Protein AF-A0A2Z5G236-F1 (afdb_monomer)

Structure (mmCIF, N/CA/C/O backbone):
data_AF-A0A2Z5G236-F1
#
_entry.id   AF-A0A2Z5G236-F1
#
loop_
_atom_site.group_PDB
_atom_site.id
_atom_site.type_symbol
_atom_site.label_atom_id
_atom_site.label_alt_id
_atom_site.label_comp_id
_atom_site.label_asym_id
_atom_site.label_entity_id
_atom_site.label_seq_id
_atom_site.pdbx_PDB_ins_code
_atom_site.Cartn_x
_atom_site.Cartn_y
_atom_site.Cartn_z
_atom_site.occupancy
_atom_site.B_iso_or_equiv
_atom_site.auth_seq_id
_atom_site.auth_comp_id
_atom_site.auth_asym_id
_atom_site.auth_atom_id
_atom_site.pdbx_PDB_model_num
ATOM 1 N N . MET A 1 1 ? -16.925 3.786 2.948 1.00 85.88 1 MET A N 1
ATOM 2 C CA . MET A 1 1 ? -15.520 3.953 2.502 1.00 85.88 1 MET A CA 1
ATOM 3 C C . MET A 1 1 ? -15.167 5.433 2.520 1.00 85.88 1 MET A C 1
ATOM 5 O O . MET A 1 1 ? -16.034 6.243 2.224 1.00 85.88 1 MET A O 1
ATOM 9 N N . GLN A 1 2 ? -13.935 5.780 2.896 1.00 96.25 2 GLN A N 1
ATOM 10 C CA . GLN A 1 2 ? -13.433 7.158 2.969 1.00 96.25 2 GLN A CA 1
ATOM 11 C C . GLN A 1 2 ? -12.068 7.262 2.281 1.00 96.25 2 GLN A C 1
ATOM 13 O O . GLN A 1 2 ? -11.315 6.287 2.248 1.00 96.25 2 GLN A O 1
ATOM 18 N N . VAL A 1 3 ? -11.735 8.453 1.780 1.00 97.25 3 VAL A N 1
ATOM 19 C CA . VAL A 1 3 ? -10.422 8.764 1.202 1.00 97.25 3 VAL A CA 1
ATOM 20 C C . VAL A 1 3 ? -9.886 10.036 1.849 1.00 97.25 3 VAL A C 1
ATOM 22 O O . VAL A 1 3 ? -10.599 11.033 1.938 1.00 97.25 3 VAL A O 1
ATOM 25 N N . LYS A 1 4 ? -8.636 9.999 2.312 1.00 97.62 4 LYS A N 1
ATOM 26 C CA . LYS A 1 4 ? -7.920 11.159 2.857 1.00 97.62 4 LYS A CA 1
ATOM 27 C C . LYS A 1 4 ? -6.718 11.460 1.974 1.00 97.62 4 LYS A C 1
ATOM 29 O O . LYS A 1 4 ? -5.851 10.606 1.827 1.00 97.62 4 LYS A O 1
ATOM 34 N N . ILE A 1 5 ? -6.668 12.656 1.397 1.00 97.31 5 ILE A N 1
ATOM 35 C CA . ILE A 1 5 ? -5.561 13.099 0.541 1.00 97.31 5 ILE A CA 1
ATOM 36 C C . ILE A 1 5 ? -4.544 13.875 1.380 1.00 97.31 5 ILE A C 1
ATOM 38 O O . ILE A 1 5 ? -4.915 14.664 2.249 1.00 97.31 5 ILE A O 1
ATOM 42 N N . THR A 1 6 ? -3.254 13.649 1.149 1.00 93.75 6 THR A N 1
ATOM 43 C CA . THR A 1 6 ? -2.163 14.377 1.812 1.00 93.75 6 THR A CA 1
ATOM 44 C C . THR A 1 6 ? -1.019 14.573 0.827 1.00 93.75 6 THR A C 1
ATOM 46 O O . THR A 1 6 ? -0.289 13.634 0.512 1.00 93.75 6 THR A O 1
ATOM 49 N N . GLY A 1 7 ? -0.874 15.795 0.309 1.00 94.31 7 GLY A N 1
ATOM 50 C CA . GLY A 1 7 ? 0.089 16.088 -0.752 1.00 94.31 7 GLY A CA 1
ATOM 51 C C . GLY A 1 7 ? -0.177 15.235 -1.996 1.00 94.31 7 GLY A C 1
ATOM 52 O O . GLY A 1 7 ? -1.279 15.259 -2.537 1.00 94.31 7 GLY A O 1
ATOM 53 N N . LYS A 1 8 ? 0.823 14.455 -2.423 1.00 94.06 8 LYS A N 1
ATOM 54 C CA . LYS A 1 8 ? 0.735 13.529 -3.570 1.00 94.06 8 LYS A CA 1
ATOM 55 C C . LYS A 1 8 ? 0.254 12.121 -3.187 1.00 94.06 8 LYS A C 1
ATOM 57 O O . LYS A 1 8 ? 0.357 11.195 -3.988 1.00 94.06 8 LYS A O 1
ATOM 62 N N . HIS A 1 9 ? -0.229 11.938 -1.962 1.00 94.25 9 HIS A N 1
ATOM 63 C CA . HIS A 1 9 ? -0.591 10.637 -1.404 1.00 94.25 9 HIS A CA 1
ATOM 64 C C . HIS A 1 9 ? -2.078 10.573 -1.067 1.00 94.25 9 HIS A C 1
ATOM 66 O O . HIS A 1 9 ? -2.717 11.595 -0.806 1.00 94.25 9 HIS A O 1
ATOM 72 N N . ALA A 1 10 ? -2.617 9.358 -1.008 1.00 96.69 10 ALA A N 1
ATOM 73 C CA . ALA A 1 10 ? -3.971 9.113 -0.528 1.00 96.69 10 ALA A CA 1
ATOM 74 C C . ALA A 1 10 ? -3.994 7.936 0.446 1.00 96.69 10 ALA A C 1
ATOM 76 O O . ALA A 1 10 ? -3.334 6.928 0.218 1.00 96.69 10 ALA A O 1
ATOM 77 N N . ALA A 1 11 ? -4.786 8.041 1.507 1.00 96.25 11 ALA A N 1
ATOM 78 C CA . ALA A 1 11 ? -5.139 6.9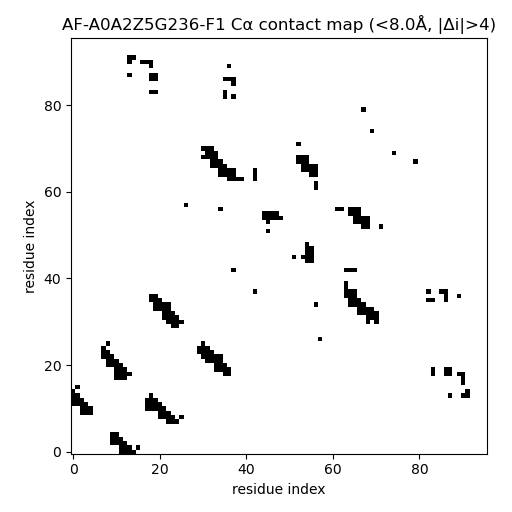37 2.386 1.00 96.25 11 ALA A CA 1
ATOM 79 C C . ALA A 1 11 ? -6.593 6.531 2.129 1.00 96.25 11 ALA A C 1
ATOM 81 O O . ALA A 1 11 ? -7.485 7.382 2.124 1.00 96.25 11 ALA A O 1
ATOM 82 N N . PHE A 1 12 ? -6.837 5.235 1.960 1.00 97.00 12 PHE A N 1
ATOM 83 C CA . PHE A 1 12 ? -8.163 4.656 1.764 1.00 97.00 12 PHE A CA 1
ATOM 84 C C . PHE A 1 12 ? -8.590 3.920 3.026 1.00 97.00 12 PHE A C 1
ATOM 86 O O . PHE A 1 12 ? -7.848 3.082 3.549 1.00 97.00 12 PHE A O 1
ATOM 93 N N . LEU A 1 13 ? 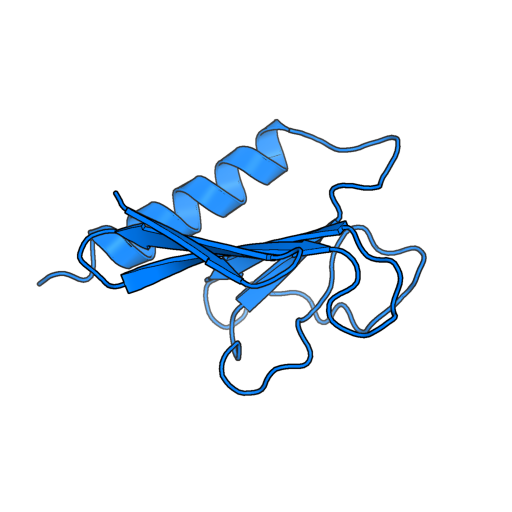-9.786 4.235 3.521 1.00 96.12 13 LEU A N 1
ATOM 94 C CA . LEU A 1 13 ? -10.285 3.741 4.796 1.00 96.12 13 LEU A CA 1
ATOM 95 C C . LEU A 1 13 ? -11.647 3.057 4.658 1.00 96.12 13 LEU A C 1
ATOM 97 O O . LEU A 1 13 ? -12.519 3.483 3.893 1.00 96.12 13 LEU A O 1
ATOM 101 N N . VAL A 1 14 ? -11.835 2.020 5.466 1.00 95.44 14 VAL A N 1
ATOM 102 C CA . VAL A 1 14 ? -13.112 1.350 5.720 1.00 95.44 14 VAL A CA 1
ATOM 103 C C . VAL A 1 14 ? -13.360 1.401 7.222 1.00 95.44 14 VAL A C 1
ATOM 105 O O . VAL A 1 14 ? -12.453 1.112 7.995 1.00 95.44 14 VAL A O 1
ATOM 108 N N . ASP A 1 15 ? -14.529 1.890 7.631 1.00 92.75 15 ASP A N 1
ATOM 109 C CA . ASP A 1 15 ? -14.910 2.061 9.043 1.00 92.75 15 ASP A CA 1
ATOM 110 C C . ASP A 1 15 ? -13.837 2.758 9.898 1.00 92.75 15 ASP A C 1
ATOM 112 O O . ASP A 1 15 ? -13.487 2.335 10.996 1.00 92.75 15 ASP A O 1
ATOM 116 N N . GLY A 1 16 ? -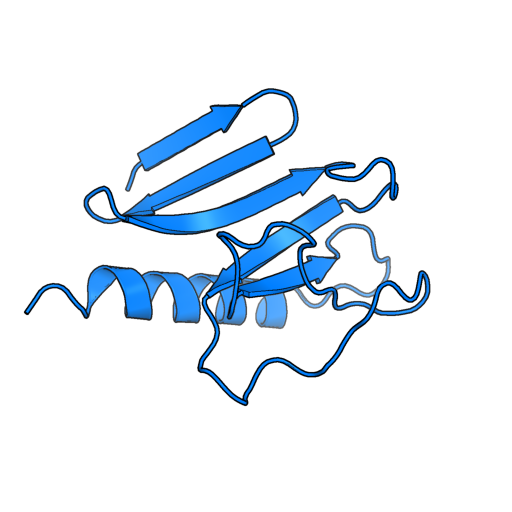13.244 3.822 9.345 1.00 92.94 16 GLY A N 1
ATOM 117 C CA . GLY A 1 16 ? -12.183 4.600 9.994 1.00 92.94 16 GLY A CA 1
ATOM 118 C C . GLY A 1 16 ? -10.802 3.929 10.030 1.00 92.94 16 GLY A C 1
ATOM 119 O O . GLY A 1 16 ? -9.838 4.567 10.451 1.00 92.94 16 GLY A O 1
ATOM 120 N N . LYS A 1 17 ? -10.662 2.688 9.548 1.00 92.19 17 LYS A N 1
ATOM 121 C CA . LYS A 1 17 ? -9.400 1.936 9.484 1.00 92.19 17 LYS A CA 1
ATOM 122 C C . LYS A 1 17 ? -8.781 2.038 8.091 1.00 92.19 17 LYS A C 1
ATOM 124 O O . LYS A 1 17 ? -9.420 1.698 7.096 1.00 92.19 17 LYS A O 1
ATOM 129 N N . THR A 1 18 ? -7.519 2.458 8.000 1.00 94.88 18 THR A N 1
ATOM 130 C CA . THR A 1 18 ? -6.803 2.485 6.715 1.00 94.88 18 THR A CA 1
ATOM 131 C C . THR A 1 18 ? -6.492 1.075 6.229 1.00 94.88 18 THR A C 1
ATOM 133 O O . THR A 1 18 ? -5.893 0.280 6.957 1.00 94.88 18 THR A O 1
ATOM 136 N N . PHE A 1 19 ? -6.851 0.783 4.980 1.00 94.44 19 PHE A N 1
ATOM 137 C CA . PHE A 1 19 ? -6.560 -0.491 4.321 1.00 94.44 19 PHE A CA 1
ATOM 138 C C . PHE A 1 19 ? -5.627 -0.346 3.113 1.00 94.44 19 PHE A C 1
ATOM 140 O O . PHE A 1 19 ? -4.992 -1.324 2.728 1.00 94.44 19 PHE A O 1
ATOM 147 N N . ALA A 1 20 ? -5.495 0.838 2.519 1.00 96.00 20 ALA A N 1
ATOM 148 C CA . ALA A 1 20 ? -4.537 1.063 1.442 1.00 96.00 20 ALA A CA 1
ATOM 149 C C . ALA A 1 20 ? -3.978 2.486 1.477 1.00 96.00 20 ALA A C 1
ATOM 151 O O . ALA A 1 20 ? -4.662 3.416 1.909 1.00 96.00 20 ALA A O 1
ATOM 152 N N . TYR A 1 21 ? -2.758 2.649 0.975 1.00 95.38 21 TYR A N 1
ATOM 153 C CA . TYR A 1 21 ? -2.177 3.947 0.650 1.00 95.38 21 TYR A CA 1
ATOM 154 C C . TYR A 1 21 ? -1.801 3.991 -0.824 1.00 95.38 21 TYR A C 1
ATOM 156 O O . TYR A 1 21 ? -1.162 3.066 -1.310 1.00 95.38 21 TYR A O 1
ATOM 164 N N . TYR A 1 22 ? -2.138 5.076 -1.511 1.00 95.69 22 TYR A N 1
ATOM 165 C CA . TYR A 1 22 ? -1.475 5.469 -2.749 1.00 95.69 22 TYR A CA 1
ATOM 166 C C . TYR A 1 22 ? -0.287 6.363 -2.400 1.00 95.69 22 TYR A C 1
ATOM 168 O O . TYR A 1 22 ? -0.444 7.363 -1.692 1.00 95.69 22 TYR A O 1
ATOM 176 N N . LEU A 1 23 ? 0.889 6.002 -2.903 1.00 92.62 23 LEU A N 1
ATOM 177 C CA . LEU A 1 23 ? 2.142 6.705 -2.693 1.00 92.62 23 LEU A CA 1
ATOM 178 C C . LEU A 1 23 ? 2.712 7.149 -4.041 1.00 92.62 23 LEU A C 1
ATOM 180 O O . LEU A 1 23 ? 2.725 6.375 -4.988 1.00 92.62 23 LEU A O 1
ATOM 184 N N . SER A 1 24 ? 3.198 8.385 -4.112 1.00 92.75 24 SER A N 1
ATOM 185 C CA . SER A 1 24 ? 3.885 8.934 -5.276 1.00 92.75 24 SER A CA 1
ATOM 186 C C . SER A 1 24 ? 5.110 9.673 -4.774 1.00 92.75 24 SER A C 1
ATOM 188 O O . SER A 1 24 ? 4.963 10.739 -4.180 1.00 92.75 24 SER A O 1
ATOM 190 N N . ASP A 1 25 ? 6.287 9.108 -5.018 1.00 89.50 25 ASP A N 1
ATOM 191 C CA . ASP A 1 25 ? 7.574 9.659 -4.593 1.00 89.50 25 ASP A CA 1
ATOM 192 C C . ASP A 1 25 ? 7.638 9.900 -3.071 1.00 89.50 25 ASP A C 1
ATOM 194 O O . ASP A 1 25 ? 8.050 10.950 -2.588 1.00 89.50 25 ASP A O 1
ATOM 198 N N . TYR A 1 26 ? 7.145 8.933 -2.287 1.00 83.12 26 TYR A N 1
ATOM 199 C CA . TYR A 1 26 ? 6.977 9.093 -0.835 1.00 83.12 26 TYR A CA 1
ATOM 200 C C . TYR A 1 26 ? 8.308 9.230 -0.086 1.00 83.12 26 TYR A C 1
ATOM 202 O O . TYR A 1 26 ? 8.347 9.846 0.977 1.00 83.12 26 TYR A O 1
ATOM 210 N N . GLN A 1 27 ? 9.390 8.671 -0.632 1.00 80.44 27 GLN A N 1
ATOM 211 C CA . GLN A 1 27 ? 10.719 8.708 -0.013 1.00 80.44 27 GLN A CA 1
ATOM 212 C C . GLN A 1 27 ? 11.743 9.510 -0.831 1.00 80.44 27 GLN A C 1
ATOM 214 O O . GLN A 1 27 ? 12.934 9.425 -0.544 1.00 80.44 27 GLN A O 1
ATOM 219 N N . GLY A 1 28 ? 11.319 10.246 -1.866 1.00 84.75 28 GLY A N 1
ATOM 220 C CA . GLY A 1 28 ? 12.253 10.743 -2.885 1.00 84.75 28 GLY A CA 1
ATOM 221 C C . GLY A 1 28 ? 12.818 9.614 -3.762 1.00 84.75 28 GLY A C 1
ATOM 222 O O . GLY A 1 28 ? 13.888 9.755 -4.351 1.00 84.75 28 GLY A O 1
ATOM 223 N N . ASP A 1 29 ? 12.143 8.460 -3.782 1.00 82.19 29 ASP A N 1
ATOM 224 C CA . ASP A 1 29 ? 12.528 7.240 -4.492 1.00 82.19 29 ASP A CA 1
ATOM 225 C C . ASP A 1 29 ? 11.950 7.165 -5.916 1.00 82.19 29 ASP A C 1
ATOM 227 O O . ASP A 1 29 ? 12.242 6.222 -6.656 1.00 82.19 29 ASP A O 1
ATOM 231 N N . GLY A 1 30 ? 11.126 8.141 -6.313 1.00 87.88 30 GLY A N 1
ATOM 232 C CA . GLY A 1 30 ? 10.450 8.186 -7.608 1.00 87.88 30 GLY A CA 1
ATOM 233 C C . GLY A 1 30 ? 9.396 7.093 -7.803 1.00 87.88 30 GLY A C 1
ATOM 234 O O . GLY A 1 30 ? 8.917 6.905 -8.920 1.00 87.88 30 GLY A O 1
ATOM 235 N N . ILE A 1 31 ? 9.032 6.352 -6.751 1.00 88.50 31 ILE A N 1
ATOM 236 C CA . ILE A 1 31 ? 8.100 5.225 -6.850 1.00 88.50 31 ILE A CA 1
ATOM 237 C C . ILE A 1 31 ? 6.658 5.729 -6.825 1.00 88.50 31 ILE A C 1
ATOM 239 O O . ILE A 1 31 ? 6.266 6.468 -5.920 1.00 88.50 31 ILE A O 1
ATOM 243 N N . ILE A 1 32 ? 5.836 5.260 -7.768 1.00 92.94 32 ILE A N 1
ATOM 244 C CA . ILE A 1 32 ? 4.378 5.372 -7.674 1.00 92.94 32 ILE A CA 1
ATOM 245 C C . ILE A 1 32 ? 3.850 3.988 -7.333 1.00 92.94 32 ILE A C 1
ATOM 247 O O . ILE A 1 32 ? 4.104 3.031 -8.055 1.00 92.94 32 ILE A O 1
ATOM 251 N N . GLY A 1 33 ? 3.134 3.849 -6.226 1.00 93.19 33 GLY A N 1
ATOM 252 C CA . GLY A 1 33 ? 2.756 2.537 -5.724 1.00 93.19 33 GLY A CA 1
ATOM 253 C C . GLY A 1 33 ? 1.516 2.543 -4.854 1.00 93.19 33 GLY A C 1
ATOM 254 O O . GLY A 1 33 ? 1.099 3.575 -4.328 1.00 93.19 33 GLY A O 1
ATOM 255 N N . VAL A 1 34 ? 0.949 1.355 -4.671 1.00 94.62 34 VAL A N 1
ATOM 256 C CA . VAL A 1 34 ? -0.061 1.097 -3.650 1.00 94.62 34 VAL A CA 1
ATOM 257 C C . VAL A 1 34 ? 0.561 0.291 -2.517 1.00 94.62 34 VAL A C 1
ATOM 259 O O . VAL A 1 34 ? 1.239 -0.700 -2.766 1.00 94.62 34 VAL A O 1
ATOM 262 N N . CYS A 1 35 ? 0.337 0.700 -1.272 1.00 93.38 35 CYS A N 1
ATOM 263 C CA . CYS A 1 35 ? 0.705 -0.068 -0.087 1.00 93.38 35 CYS A CA 1
ATOM 264 C C . CYS A 1 35 ? -0.538 -0.641 0.579 1.00 93.38 35 CYS A C 1
ATOM 266 O O . CYS A 1 35 ? -1.472 0.095 0.899 1.00 93.38 35 CYS A O 1
ATOM 268 N N . CYS A 1 36 ? -0.513 -1.938 0.860 1.00 94.06 36 CYS A N 1
ATOM 269 C CA . CYS A 1 36 ? -1.624 -2.686 1.434 1.00 94.06 36 CYS A CA 1
ATOM 270 C C . CYS A 1 36 ? -1.159 -3.543 2.615 1.00 94.06 36 CYS A C 1
ATOM 272 O O . CYS A 1 36 ? -0.003 -3.964 2.670 1.00 94.06 36 CYS A O 1
ATOM 274 N N . ARG A 1 37 ? -2.060 -3.829 3.562 1.00 88.69 37 ARG A N 1
ATOM 275 C CA . ARG A 1 37 ? -1.795 -4.788 4.641 1.00 88.69 37 ARG A CA 1
ATOM 276 C C . ARG A 1 37 ? -1.731 -6.191 4.062 1.00 88.69 37 ARG A C 1
ATOM 278 O O . ARG A 1 37 ? -2.679 -6.626 3.403 1.00 88.69 37 ARG A O 1
ATOM 285 N N . THR A 1 38 ? -0.678 -6.923 4.381 1.00 82.06 38 THR A N 1
ATOM 286 C CA . THR A 1 38 ? -0.523 -8.346 4.062 1.00 82.06 38 THR A CA 1
ATOM 287 C C . THR A 1 38 ? -0.458 -9.153 5.360 1.00 82.06 38 THR A C 1
ATOM 289 O O . THR A 1 38 ? -0.435 -8.589 6.458 1.00 82.06 38 THR A O 1
ATOM 292 N N . ARG A 1 39 ? -0.533 -10.483 5.279 1.00 67.50 39 ARG A N 1
ATOM 293 C CA . ARG A 1 39 ? -0.346 -11.331 6.461 1.00 67.50 39 ARG A CA 1
ATOM 294 C C . ARG A 1 39 ? 1.135 -11.309 6.845 1.00 67.50 39 ARG A C 1
ATOM 296 O O . ARG A 1 39 ? 2.004 -11.367 5.975 1.00 67.50 39 ARG A O 1
ATOM 303 N N . SER A 1 40 ? 1.434 -11.256 8.142 1.00 55.16 40 SER A N 1
ATOM 304 C CA . SER A 1 40 ? 2.804 -11.426 8.638 1.00 55.16 40 SER A CA 1
ATOM 305 C C . SER A 1 40 ? 3.396 -12.730 8.090 1.00 55.16 40 SER A C 1
ATOM 307 O O . SER A 1 40 ? 2.844 -13.797 8.346 1.00 55.16 40 SER A O 1
ATOM 309 N N . GLY A 1 41 ? 4.490 -12.635 7.330 1.00 52.75 41 GLY A N 1
ATOM 310 C CA . GLY A 1 41 ? 5.161 -13.776 6.692 1.00 52.75 41 GLY A CA 1
ATOM 311 C C . GLY A 1 41 ? 4.861 -13.980 5.200 1.00 52.75 41 GLY A C 1
ATOM 312 O O . GLY A 1 41 ? 5.584 -14.732 4.561 1.00 52.75 41 GLY A O 1
ATOM 313 N N . GLU A 1 42 ? 3.861 -13.296 4.629 1.00 53.66 42 GLU A N 1
ATOM 314 C CA . GLU A 1 42 ? 3.585 -13.329 3.177 1.00 53.66 42 GLU A CA 1
ATOM 315 C C . GLU A 1 42 ? 4.241 -12.174 2.415 1.00 53.66 42 GLU A C 1
ATOM 317 O O . GLU A 1 42 ? 4.318 -12.225 1.194 1.00 53.66 42 GLU A O 1
ATOM 322 N N . ALA A 1 43 ? 4.717 -11.136 3.110 1.00 54.53 43 ALA A N 1
ATOM 323 C CA . ALA A 1 43 ? 5.473 -10.050 2.496 1.00 54.53 43 ALA A CA 1
ATOM 324 C C . ALA A 1 43 ? 6.902 -10.532 2.199 1.00 54.53 43 ALA A C 1
ATOM 326 O O . ALA A 1 43 ? 7.672 -10.732 3.144 1.00 54.53 43 ALA A O 1
ATOM 327 N N . PRO A 1 44 ? 7.299 -10.703 0.931 1.00 55.66 44 PRO A N 1
ATOM 328 C CA . PRO A 1 44 ? 8.680 -11.027 0.615 1.00 55.66 44 PRO A CA 1
ATOM 329 C C . PRO A 1 44 ? 9.564 -9.828 0.987 1.00 55.66 44 PRO A C 1
ATOM 331 O O . PRO A 1 44 ? 9.137 -8.673 0.892 1.00 55.66 44 PRO A O 1
ATOM 334 N N . GLU A 1 45 ? 10.794 -10.073 1.447 1.00 58.91 45 GLU A N 1
ATOM 335 C CA . GLU A 1 45 ? 11.740 -8.993 1.751 1.00 58.91 45 GLU A CA 1
ATOM 336 C C . GLU A 1 45 ? 12.173 -8.281 0.458 1.00 58.91 45 GLU A C 1
ATOM 338 O O . GLU A 1 45 ? 13.193 -8.590 -0.159 1.00 58.91 45 GLU A O 1
ATOM 343 N N . PHE A 1 46 ? 11.397 -7.283 0.046 1.00 62.72 46 PHE A N 1
ATOM 344 C CA . PHE A 1 46 ? 11.670 -6.466 -1.127 1.00 62.72 46 PHE A CA 1
ATOM 345 C C . PHE A 1 46 ? 12.287 -5.130 -0.711 1.00 62.72 46 PHE A C 1
ATOM 347 O O . PHE A 1 46 ? 11.648 -4.076 -0.709 1.00 62.72 46 PHE A O 1
ATOM 354 N N . ARG A 1 47 ? 13.565 -5.159 -0.323 1.00 56.28 47 ARG A N 1
ATOM 355 C CA . ARG A 1 47 ? 14.313 -3.932 -0.019 1.00 56.28 47 ARG A CA 1
ATOM 356 C C . ARG A 1 47 ? 14.656 -3.187 -1.305 1.00 56.28 47 ARG A C 1
ATOM 358 O O . ARG A 1 47 ? 15.607 -3.566 -1.977 1.00 56.28 47 ARG A O 1
ATOM 365 N N . GLY A 1 48 ? 13.891 -2.142 -1.628 1.00 53.34 48 GLY A N 1
ATOM 366 C CA . GLY A 1 48 ? 14.330 -0.971 -2.408 1.00 53.34 48 GLY A CA 1
ATOM 367 C C . GLY A 1 48 ? 15.036 -1.217 -3.747 1.00 53.34 48 GLY A C 1
ATOM 368 O O . GLY A 1 48 ? 15.756 -0.342 -4.221 1.00 53.34 48 GLY A O 1
ATOM 369 N N . LYS A 1 49 ? 14.888 -2.387 -4.377 1.00 56.06 49 LYS A N 1
ATOM 370 C CA . LYS A 1 49 ? 15.504 -2.628 -5.683 1.00 56.06 49 LYS A CA 1
ATOM 371 C C . LYS A 1 49 ? 14.689 -1.877 -6.728 1.00 56.06 49 LYS A C 1
ATOM 373 O O . LYS A 1 49 ? 13.528 -2.204 -6.945 1.00 56.06 49 LYS A O 1
ATOM 378 N N . VAL A 1 50 ? 15.316 -0.939 -7.439 1.00 57.72 50 VAL A N 1
ATOM 379 C CA . VAL A 1 50 ? 14.712 -0.188 -8.563 1.00 57.72 50 VAL A CA 1
ATOM 380 C C . VAL A 1 50 ? 14.107 -1.124 -9.628 1.00 57.72 50 VAL A C 1
ATOM 382 O O . VAL A 1 50 ? 13.161 -0.757 -10.325 1.00 57.72 50 VAL A O 1
ATOM 385 N N . ALA A 1 51 ? 14.610 -2.358 -9.733 1.00 62.75 51 ALA A N 1
ATOM 386 C CA . ALA A 1 51 ? 14.099 -3.397 -10.626 1.00 62.75 51 ALA A CA 1
ATOM 387 C C . ALA A 1 51 ? 12.863 -4.159 -10.091 1.00 62.75 51 ALA A C 1
ATOM 389 O O . ALA A 1 51 ? 12.122 -4.736 -10.885 1.00 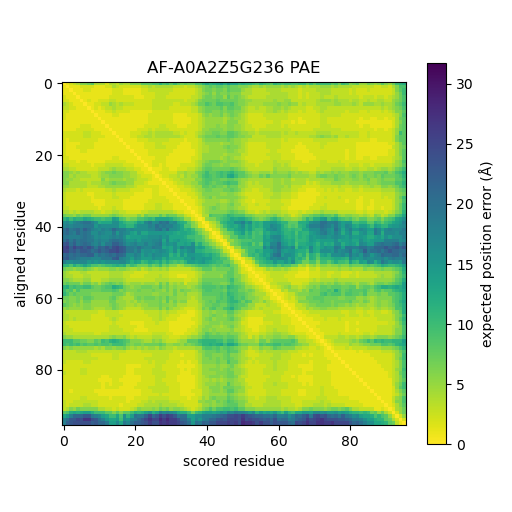62.75 51 ALA A O 1
ATOM 390 N N . SER A 1 52 ? 12.600 -4.146 -8.784 1.00 74.00 52 SER A N 1
ATOM 391 C CA . SER A 1 52 ? 11.505 -4.910 -8.177 1.00 74.00 52 SER A CA 1
ATOM 392 C C . SER A 1 52 ? 10.145 -4.262 -8.450 1.00 74.00 52 SER A C 1
ATOM 394 O O . SER A 1 52 ? 10.011 -3.040 -8.382 1.00 74.00 52 SER A O 1
ATOM 396 N N . GLN A 1 53 ? 9.134 -5.082 -8.749 1.00 82.19 53 GLN A N 1
ATOM 397 C CA . GLN A 1 53 ? 7.726 -4.659 -8.774 1.00 82.19 53 GLN A CA 1
ATOM 398 C C . GLN A 1 53 ? 7.207 -4.361 -7.364 1.00 82.19 53 GLN A C 1
ATOM 400 O O . GLN A 1 53 ? 6.321 -3.534 -7.192 1.00 82.19 53 GLN A O 1
ATOM 405 N N . TRP A 1 54 ? 7.802 -4.983 -6.353 1.00 85.69 54 TRP A N 1
ATOM 406 C CA . TRP A 1 54 ? 7.378 -4.883 -4.967 1.00 85.69 54 TRP A CA 1
ATOM 407 C C . TRP A 1 54 ? 8.367 -4.079 -4.121 1.00 85.69 54 TRP A C 1
ATOM 409 O O . TRP A 1 54 ? 9.569 -4.071 -4.409 1.00 85.69 54 TRP A O 1
ATOM 419 N N . PHE A 1 55 ? 7.880 -3.443 -3.057 1.00 82.56 55 PHE A N 1
ATOM 420 C CA . PHE A 1 55 ? 8.694 -2.696 -2.099 1.00 82.56 55 PHE A CA 1
ATOM 421 C C . PHE A 1 55 ? 8.122 -2.760 -0.679 1.00 82.56 55 PHE A C 1
ATOM 423 O O . PHE A 1 55 ? 6.920 -2.927 -0.475 1.00 82.56 55 PHE A O 1
ATOM 430 N N . THR A 1 56 ? 8.984 -2.573 0.316 1.00 81.94 56 THR A N 1
ATOM 431 C CA . THR A 1 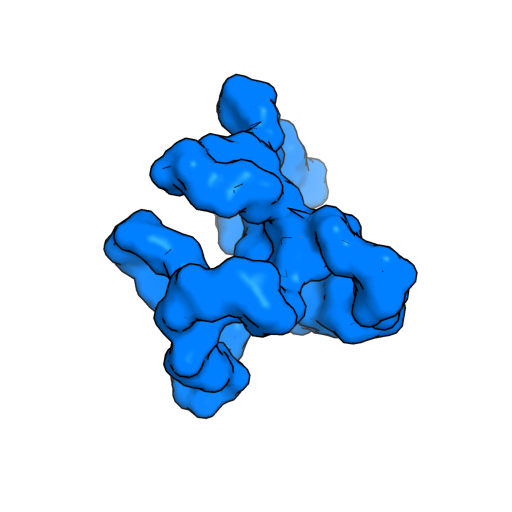56 ? 8.566 -2.365 1.708 1.00 81.94 56 THR A CA 1
ATOM 432 C C . THR A 1 56 ? 8.551 -0.866 2.016 1.00 81.94 56 THR A C 1
ATOM 434 O O . THR A 1 56 ? 9.572 -0.207 1.803 1.00 81.94 56 THR A O 1
ATOM 437 N N . PRO A 1 57 ? 7.440 -0.292 2.515 1.00 75.50 57 PRO A N 1
ATOM 438 C CA . PRO A 1 57 ? 7.424 1.109 2.919 1.00 75.50 57 PRO A CA 1
ATOM 439 C C . PRO A 1 57 ? 8.387 1.336 4.095 1.00 75.50 57 PRO A C 1
ATOM 441 O O . PRO A 1 57 ? 8.375 0.577 5.061 1.00 75.50 57 PRO A O 1
ATOM 444 N N . ALA A 1 58 ? 9.195 2.398 4.052 1.00 73.12 58 ALA A N 1
ATOM 445 C CA . ALA A 1 58 ? 10.175 2.685 5.110 1.00 73.12 58 ALA A CA 1
ATOM 446 C C . ALA A 1 58 ? 9.562 3.223 6.416 1.00 73.12 58 ALA A C 1
ATOM 448 O O . ALA A 1 58 ? 10.273 3.431 7.398 1.00 73.12 58 ALA A O 1
ATOM 449 N N . ASN A 1 59 ? 8.248 3.459 6.451 1.00 74.31 59 ASN A N 1
ATOM 450 C CA . ASN A 1 59 ? 7.574 3.980 7.632 1.00 74.31 59 ASN A CA 1
ATOM 451 C C . ASN A 1 59 ? 7.352 2.861 8.676 1.00 74.31 59 ASN A C 1
ATOM 453 O O . ASN A 1 59 ? 6.646 1.894 8.376 1.00 74.31 59 ASN A O 1
ATOM 457 N N . PRO A 1 60 ? 7.858 2.998 9.918 1.00 73.69 60 PRO A N 1
ATOM 458 C CA . PRO A 1 60 ? 7.672 2.003 10.978 1.00 73.69 60 PRO A CA 1
ATOM 459 C C . PRO A 1 60 ? 6.202 1.706 11.299 1.00 73.69 60 PRO A C 1
ATOM 461 O O . PRO A 1 60 ? 5.853 0.573 11.632 1.00 73.69 60 PRO A O 1
ATOM 464 N N . SER A 1 61 ? 5.319 2.701 11.164 1.00 75.69 61 SER A N 1
ATOM 465 C CA . SER A 1 61 ? 3.871 2.551 11.361 1.00 75.69 61 SER A CA 1
ATOM 466 C C . SER A 1 61 ? 3.207 1.676 10.291 1.00 75.69 61 SER A C 1
ATOM 468 O O . SER A 1 61 ? 2.070 1.243 10.468 1.00 75.69 61 SER A O 1
ATOM 470 N N . LEU A 1 62 ? 3.916 1.393 9.194 1.00 78.50 62 LEU A N 1
ATOM 471 C CA . LEU A 1 62 ? 3.503 0.502 8.111 1.00 78.50 62 LEU A CA 1
ATOM 472 C C . LEU A 1 62 ? 4.194 -0.868 8.193 1.00 78.50 62 LEU A C 1
ATOM 474 O O . LEU A 1 62 ? 4.283 -1.591 7.201 1.00 78.50 62 LEU A O 1
ATOM 478 N N . LYS A 1 63 ? 4.662 -1.277 9.378 1.00 77.56 63 LYS A N 1
ATOM 479 C CA . LYS A 1 63 ? 5.156 -2.641 9.599 1.00 77.56 63 LYS A CA 1
ATOM 480 C C . LYS A 1 63 ? 4.079 -3.670 9.215 1.00 77.56 63 LYS A C 1
ATOM 482 O O . LYS A 1 63 ? 2.934 -3.564 9.647 1.00 77.56 63 LYS A O 1
ATOM 487 N N . GLY A 1 64 ? 4.451 -4.667 8.408 1.00 79.75 64 GLY A N 1
ATOM 488 C CA . GLY A 1 64 ? 3.520 -5.683 7.888 1.00 79.75 64 GLY A CA 1
ATOM 489 C C . GLY A 1 64 ? 2.695 -5.232 6.675 1.00 79.75 64 GLY A C 1
ATOM 490 O O . GLY A 1 64 ? 1.748 -5.911 6.288 1.00 79.75 64 GLY A O 1
ATOM 491 N N . TRP A 1 65 ? 3.030 -4.085 6.083 1.00 88.50 65 TRP A N 1
ATOM 492 C CA . TRP A 1 65 ? 2.472 -3.653 4.807 1.00 88.50 65 TRP A CA 1
ATOM 493 C C . TRP A 1 65 ? 3.426 -3.986 3.666 1.00 88.50 65 TRP A C 1
ATOM 495 O O . TRP A 1 65 ? 4.647 -4.008 3.832 1.00 88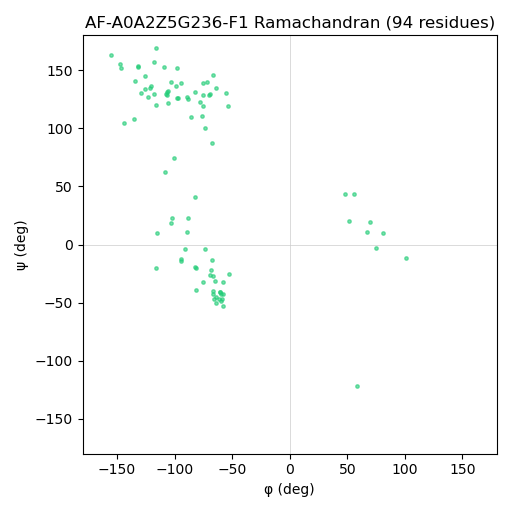.50 65 TRP A O 1
ATOM 505 N N . THR A 1 66 ? 2.853 -4.190 2.488 1.00 88.00 66 THR A N 1
ATOM 506 C CA . THR A 1 66 ? 3.581 -4.476 1.255 1.00 88.00 66 THR A CA 1
ATOM 507 C C . THR A 1 66 ? 3.161 -3.480 0.187 1.00 88.00 66 THR A C 1
ATOM 509 O O . THR A 1 66 ? 1.974 -3.189 0.032 1.00 88.00 66 THR A O 1
ATOM 512 N N . GLY A 1 67 ? 4.147 -2.927 -0.511 1.00 89.69 67 GLY A N 1
ATOM 513 C CA . GLY A 1 67 ? 3.981 -2.012 -1.626 1.00 89.69 67 GLY A CA 1
ATOM 514 C C . GLY A 1 67 ? 4.114 -2.715 -2.971 1.00 89.69 67 GLY A C 1
AT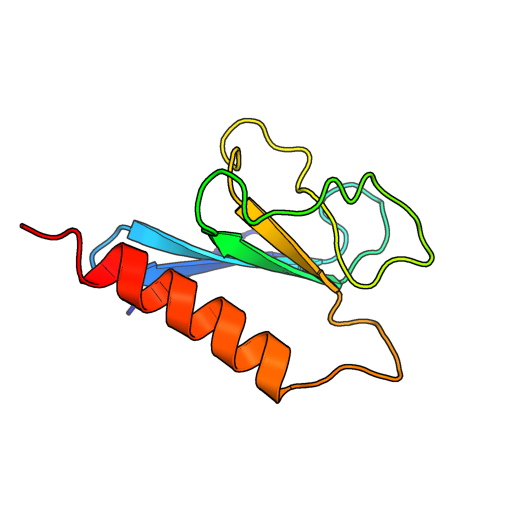OM 515 O O . GLY A 1 67 ? 5.036 -3.505 -3.155 1.00 89.69 67 GLY A O 1
ATOM 516 N N . LEU A 1 68 ? 3.231 -2.389 -3.910 1.00 91.00 68 LEU A N 1
ATOM 517 C CA . LEU A 1 68 ? 3.301 -2.786 -5.315 1.00 91.00 68 LEU A CA 1
ATOM 518 C C . LEU A 1 68 ? 3.430 -1.526 -6.176 1.00 91.00 68 LEU A C 1
ATOM 520 O O . LEU A 1 68 ? 2.673 -0.567 -6.001 1.00 91.00 68 LEU A O 1
ATOM 524 N N . ARG A 1 69 ? 4.415 -1.504 -7.074 1.00 91.88 69 ARG A N 1
ATOM 525 C CA . ARG A 1 69 ? 4.684 -0.383 -7.981 1.00 91.88 69 ARG A CA 1
ATOM 526 C C . ARG A 1 69 ? 3.660 -0.347 -9.102 1.00 91.88 69 ARG A C 1
ATOM 528 O O . ARG A 1 69 ? 3.476 -1.332 -9.803 1.00 91.88 69 ARG A O 1
ATOM 535 N N . LEU A 1 70 ? 3.062 0.818 -9.302 1.00 93.31 70 LEU A N 1
ATOM 536 C CA . LEU A 1 70 ? 2.116 1.113 -10.373 1.00 93.31 70 LEU A CA 1
ATOM 537 C C . LEU A 1 70 ? 2.800 1.748 -11.595 1.00 93.31 70 LEU A C 1
ATOM 539 O O . LEU A 1 70 ? 2.207 1.827 -12.662 1.00 93.31 70 LEU A O 1
ATOM 543 N N . ASP A 1 71 ? 4.055 2.180 -11.464 1.00 91.50 71 ASP A N 1
ATOM 544 C CA . ASP A 1 71 ? 4.841 2.833 -12.518 1.00 91.50 71 ASP A CA 1
ATOM 545 C C . ASP A 1 71 ? 5.619 1.852 -13.424 1.00 91.50 71 ASP A C 1
ATOM 547 O O . ASP A 1 71 ? 6.629 2.207 -14.032 1.00 91.50 71 ASP A O 1
ATOM 551 N N . ARG A 1 72 ? 5.189 0.588 -13.514 1.00 87.94 72 ARG A N 1
ATOM 552 C CA . ARG A 1 72 ? 5.860 -0.452 -14.317 1.00 87.94 72 ARG A CA 1
ATOM 553 C C . ARG A 1 72 ? 5.092 -0.709 -15.610 1.00 87.94 72 ARG A C 1
ATOM 555 O O . ARG A 1 72 ? 3.872 -0.787 -15.597 1.00 87.94 72 ARG A O 1
ATOM 562 N N . MET A 1 73 ? 5.814 -0.901 -16.718 1.00 81.50 73 MET A N 1
ATOM 563 C CA . MET A 1 73 ? 5.194 -1.138 -18.034 1.00 81.50 73 MET A CA 1
ATOM 564 C C . MET A 1 73 ? 4.411 -2.460 -18.109 1.00 81.50 73 MET A C 1
ATOM 566 O O . MET A 1 73 ? 3.419 -2.533 -18.822 1.00 81.50 73 MET A O 1
ATOM 570 N N . ALA A 1 74 ? 4.836 -3.492 -17.372 1.00 83.69 74 ALA A N 1
ATOM 571 C CA . ALA A 1 74 ? 4.178 -4.800 -17.300 1.00 83.69 74 ALA A CA 1
ATOM 572 C C . ALA A 1 74 ? 3.495 -4.987 -15.935 1.00 83.69 74 ALA A C 1
ATOM 574 O O . ALA A 1 74 ? 3.909 -5.820 -15.128 1.00 83.69 74 ALA A O 1
ATOM 575 N N . LEU A 1 75 ? 2.516 -4.131 -15.643 1.00 87.25 75 LEU A N 1
ATOM 576 C CA . LEU A 1 75 ? 1.710 -4.204 -14.427 1.00 87.25 75 LEU A CA 1
ATOM 577 C C . LEU A 1 75 ? 0.494 -5.110 -14.647 1.00 87.25 75 LEU A C 1
ATOM 579 O O . LEU A 1 75 ? -0.305 -4.857 -15.549 1.00 87.25 75 LEU A O 1
ATOM 583 N N . ASP A 1 76 ? 0.330 -6.122 -13.797 1.00 88.94 76 ASP A N 1
ATOM 584 C CA . ASP A 1 76 ? -0.887 -6.930 -13.754 1.00 88.94 76 ASP A CA 1
ATOM 585 C C . ASP A 1 76 ? -1.935 -6.257 -12.853 1.00 88.94 76 ASP A C 1
ATOM 587 O O . ASP A 1 76 ? -1.807 -6.194 -11.629 1.00 88.94 76 ASP A O 1
ATOM 591 N N . TRP A 1 77 ? -3.003 -5.742 -13.462 1.00 93.00 77 TRP A N 1
ATOM 592 C CA . TRP A 1 77 ? -4.099 -5.107 -12.730 1.00 93.00 77 TRP A CA 1
ATOM 593 C C . TRP A 1 77 ? -4.923 -6.088 -11.885 1.00 93.00 77 TRP A C 1
ATOM 595 O O . TRP A 1 77 ? -5.565 -5.656 -10.925 1.00 93.00 77 TRP A O 1
ATOM 605 N N . GLY A 1 78 ? -4.903 -7.385 -12.209 1.00 94.00 78 GLY A N 1
ATOM 606 C CA . GLY A 1 78 ? -5.495 -8.434 -11.383 1.00 94.00 78 GLY A CA 1
ATOM 607 C C . GLY A 1 78 ? -4.779 -8.538 -10.039 1.00 94.00 78 GLY A C 1
ATOM 608 O O . GLY A 1 78 ? -5.419 -8.415 -8.996 1.00 94.00 78 GLY A O 1
ATOM 609 N N . GLU A 1 79 ? -3.447 -8.617 -10.065 1.00 90.06 79 GLU A N 1
ATOM 610 C CA . GLU A 1 79 ? -2.603 -8.658 -8.863 1.00 90.06 79 GLU A CA 1
ATOM 611 C C . GLU A 1 79 ? -2.788 -7.406 -7.987 1.00 90.06 79 GLU A C 1
ATOM 613 O O . GLU A 1 79 ? -2.959 -7.504 -6.768 1.00 90.06 79 GLU A O 1
ATOM 618 N N . VAL A 1 80 ? -2.853 -6.221 -8.609 1.00 93.00 80 VAL A N 1
ATOM 619 C CA . VAL A 1 80 ? -3.170 -4.963 -7.910 1.00 93.00 80 VAL A CA 1
ATOM 620 C C . VAL A 1 80 ? -4.540 -5.047 -7.228 1.00 93.00 80 VAL A C 1
ATOM 622 O O . VAL A 1 80 ? -4.685 -4.668 -6.061 1.00 93.00 80 VAL A O 1
ATOM 625 N N . SER A 1 81 ? -5.558 -5.537 -7.943 1.00 94.56 81 SER A N 1
ATOM 626 C CA . SER A 1 81 ? -6.923 -5.646 -7.421 1.00 94.56 81 SER A CA 1
ATOM 627 C C . SER A 1 81 ? -7.007 -6.613 -6.243 1.00 94.56 81 SER A C 1
ATOM 629 O O . SER A 1 81 ? -7.604 -6.278 -5.216 1.00 94.56 81 SER A O 1
ATOM 631 N N . ASP A 1 82 ? -6.372 -7.778 -6.356 1.00 92.81 82 ASP A N 1
ATOM 632 C CA . ASP A 1 82 ? -6.388 -8.819 -5.331 1.00 92.81 82 ASP A CA 1
ATOM 633 C C . ASP A 1 82 ? -5.667 -8.373 -4.058 1.00 92.81 82 ASP A C 1
ATOM 635 O O . ASP A 1 82 ? -6.180 -8.567 -2.950 1.00 92.81 82 ASP A O 1
ATOM 639 N N . LEU A 1 83 ? -4.537 -7.672 -4.198 1.00 92.44 83 LEU A N 1
ATOM 640 C CA . LEU A 1 83 ? -3.820 -7.080 -3.072 1.00 92.44 83 LEU A CA 1
ATOM 641 C C . LEU A 1 83 ? -4.697 -6.073 -2.305 1.00 92.44 83 LEU A C 1
ATOM 643 O O . LEU A 1 83 ? -4.806 -6.140 -1.072 1.00 92.44 83 LEU A O 1
ATOM 647 N N . ILE A 1 84 ? -5.354 -5.158 -3.027 1.00 94.94 84 ILE A N 1
ATOM 648 C CA . ILE A 1 84 ? -6.221 -4.130 -2.435 1.00 94.94 84 ILE A CA 1
ATOM 649 C C . ILE A 1 84 ? -7.446 -4.770 -1.778 1.00 94.94 84 ILE A C 1
ATOM 651 O O . ILE A 1 84 ? -7.761 -4.441 -0.630 1.00 94.94 84 ILE A O 1
ATOM 655 N N . ARG A 1 85 ? -8.117 -5.704 -2.464 1.00 94.31 85 ARG A N 1
ATOM 656 C CA . ARG A 1 85 ? -9.291 -6.422 -1.941 1.00 94.31 85 ARG A CA 1
ATOM 657 C C . ARG A 1 85 ? -8.949 -7.221 -0.695 1.00 94.31 85 ARG A C 1
ATOM 659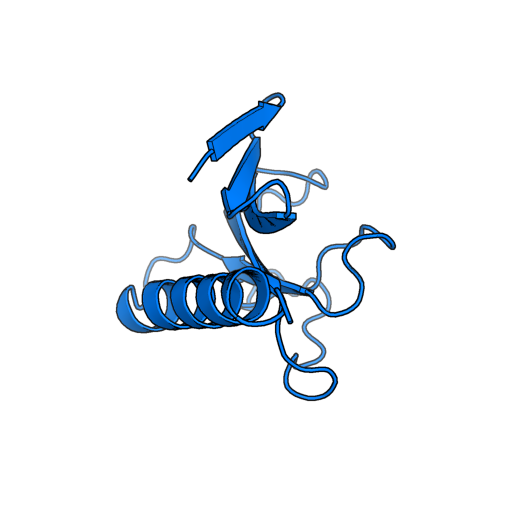 O O . ARG A 1 85 ? -9.658 -7.112 0.302 1.00 94.31 85 ARG A O 1
ATOM 666 N N . GLY A 1 86 ? -7.848 -7.971 -0.711 1.00 92.44 86 GLY A N 1
ATOM 667 C CA . GLY A 1 86 ? -7.396 -8.730 0.452 1.00 92.44 86 GLY A CA 1
ATOM 668 C C . GLY A 1 86 ? -7.156 -7.827 1.662 1.00 92.44 86 GLY A C 1
ATOM 669 O O . GLY A 1 86 ? -7.579 -8.145 2.775 1.00 92.44 86 GLY A O 1
ATOM 670 N N . SER A 1 87 ? -6.529 -6.667 1.452 1.00 94.00 87 SER A N 1
ATOM 671 C CA . SER A 1 87 ? -6.318 -5.685 2.517 1.00 94.00 87 SER A CA 1
ATOM 672 C C . SER A 1 87 ? -7.624 -5.059 3.015 1.00 94.00 87 SER A C 1
ATOM 674 O O . SER A 1 87 ? -7.824 -4.930 4.224 1.00 94.00 87 SER A O 1
ATOM 676 N N . TYR A 1 88 ? -8.534 -4.713 2.099 1.00 94.25 88 TYR A N 1
ATOM 677 C CA . TYR A 1 88 ? -9.864 -4.202 2.428 1.00 94.25 88 TYR A CA 1
ATOM 678 C C . TYR A 1 88 ? -10.637 -5.192 3.299 1.00 94.25 88 TYR A C 1
ATOM 680 O O . TYR A 1 88 ? -11.066 -4.827 4.392 1.00 94.25 88 TYR A O 1
ATOM 688 N N . PHE A 1 89 ? -10.751 -6.451 2.867 1.00 92.38 89 PHE A N 1
ATOM 689 C CA . PHE A 1 89 ? -11.467 -7.484 3.611 1.00 92.38 89 PHE A CA 1
ATOM 690 C C . PHE A 1 89 ? -10.851 -7.723 4.985 1.00 92.38 89 PHE A C 1
ATOM 692 O O . PHE A 1 89 ? -11.587 -7.809 5.959 1.00 92.38 89 PHE A O 1
ATOM 699 N N . ARG A 1 90 ? -9.519 -7.733 5.116 1.00 89.31 90 ARG A N 1
ATOM 700 C CA . ARG A 1 90 ? -8.864 -7.820 6.434 1.00 89.31 90 ARG A CA 1
ATOM 701 C C . ARG A 1 90 ? -9.225 -6.652 7.352 1.00 89.31 90 ARG A C 1
ATOM 703 O O . ARG A 1 90 ? -9.449 -6.859 8.540 1.00 89.31 90 ARG A O 1
ATOM 710 N N . SER A 1 91 ? -9.284 -5.431 6.829 1.00 90.44 91 SER A N 1
ATOM 711 C CA . SER A 1 91 ? -9.625 -4.249 7.629 1.00 90.44 91 SER A CA 1
ATOM 712 C C . SER A 1 91 ? -11.118 -4.153 7.960 1.00 90.44 91 SER A C 1
ATOM 714 O O . SER A 1 91 ? -11.455 -3.662 9.037 1.00 90.44 91 SER A O 1
ATOM 716 N N . ALA A 1 92 ? -11.986 -4.634 7.067 1.00 88.44 92 ALA A N 1
ATOM 717 C CA . ALA A 1 92 ? -13.439 -4.629 7.227 1.00 88.44 92 ALA A CA 1
ATOM 718 C C . ALA A 1 92 ? -13.953 -5.793 8.099 1.00 88.44 92 ALA A C 1
ATOM 720 O O . ALA A 1 92 ? -14.844 -5.592 8.915 1.00 88.44 92 ALA A O 1
ATOM 721 N N . LEU A 1 93 ? -13.384 -7.000 7.965 1.00 72.75 93 LEU A N 1
ATOM 722 C CA . LEU A 1 93 ? -13.848 -8.215 8.659 1.00 72.75 93 LEU A CA 1
ATOM 723 C C . LEU A 1 93 ? -13.323 -8.349 10.097 1.00 72.75 93 LEU A C 1
ATOM 725 O O . LEU A 1 93 ? -13.925 -9.059 10.892 1.00 72.75 93 LEU A O 1
ATOM 729 N N . LEU A 1 94 ? -12.247 -7.650 10.474 1.00 57.84 94 LEU A N 1
ATOM 730 C CA . LEU A 1 94 ? -11.760 -7.588 11.865 1.00 57.84 94 LEU A CA 1
ATOM 731 C C . LEU A 1 94 ? -12.527 -6.538 12.697 1.00 57.84 94 LEU A C 1
ATOM 733 O O . LEU A 1 94 ? -11.932 -5.739 13.425 1.00 57.84 94 LEU A O 1
ATOM 737 N N . ALA A 1 95 ? -13.845 -6.470 12.516 1.00 47.53 95 ALA A N 1
ATOM 738 C CA . ALA A 1 95 ? -14.765 -5.627 13.281 1.00 47.53 95 ALA A CA 1
ATOM 739 C C . ALA A 1 95 ? -15.561 -6.421 14.338 1.00 47.53 95 ALA A C 1
ATOM 741 O O . ALA A 1 95 ? -16.582 -5.930 14.809 1.00 47.53 95 ALA A O 1
ATOM 742 N N . VAL A 1 96 ? -15.093 -7.621 14.702 1.00 39.25 96 VAL A N 1
ATOM 743 C CA . VAL A 1 96 ? -15.656 -8.450 15.781 1.00 39.25 96 VAL A CA 1
ATOM 744 C C . VAL A 1 96 ? -14.759 -8.382 17.006 1.00 39.25 96 VAL A C 1
ATOM 746 O O . VAL A 1 96 ? -13.528 -8.529 16.820 1.00 39.25 96 VAL A O 1
#

Secondary structure (DSSP, 8-state):
-EEEEETTEEEEEETTEEEEEEEESTTSS--EEEEEE--TTTS----S-TT-SEE--S-GGGTTEEEEESS-TT--HHHHHHHHHHHHHHHHH---

Radius of gyration: 12.84 Å; Cα contacts (8 Å, |Δi|>4): 156; chains: 1; bounding box: 31×30×34 Å

Sequence (96 aa):
MQVKITGKHAAF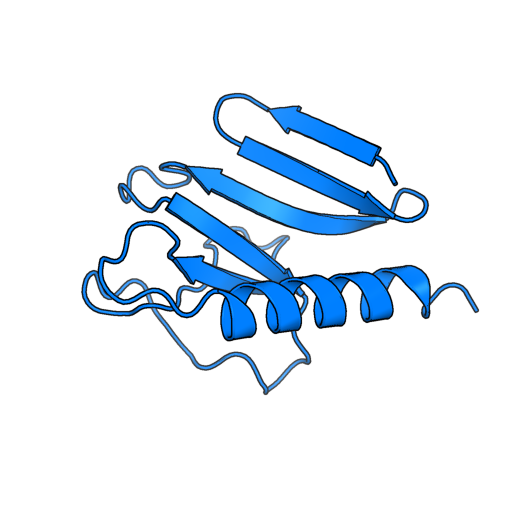LVDGKTFAYYLSDYQGDGIIGVCCRTRSGEAPEFRGKVASQWFTPANPSLKGWTGLRLDRMALDWGEVSDLIRGSYFRSALLAV

Nearest PDB structures (foldseek):
  5vae-assembly1_A  TM=6.362E-01  e=2.498E+00  Streptococcus gordonii
  7vfk-assembly1_B  TM=6.209E-01  e=4.169E+00  Staphylococcus aureus subsp. aureus USA300
  6oi4-assembly1_A  TM=2.198E-01  e=6.122E+00  Homo sapiens

Organism: NCBI:txid2211140

InterPro domains:
  IPR038056 YjbR-like superfamily [SSF142906] (7-88)

Foldseek 3Di:
DDWDDDVPKIFDDDPNHTAKMFDACNPVLRFTKMKGADPVPPADAADSDPPDQKYDDPDPVSVRIIIGGPPDPPDDVVVVVCRSVVSVCVRHVVPD

Mean predicted aligned error: 5.64 Å

Solvent-accessible surface area (backbone atoms only — not comparable to full-atom values): 5586 Å² total; per-residue (Å²): 120,51,78,48,78,56,91,73,28,35,39,34,26,39,93,89,39,75,23,37,32,44,38,46,39,80,79,79,72,73,48,34,29,43,35,21,51,52,60,86,86,72,60,73,92,32,77,79,46,91,86,50,59,44,32,54,64,90,50,78,93,43,69,57,35,38,26,40,48,68,78,49,95,87,62,59,66,64,61,55,48,50,46,48,49,53,9,39,49,56,50,56,67,69,76,119

pLDDT: mean 83.64, std 14.15, range [39.25, 97.62]